Protei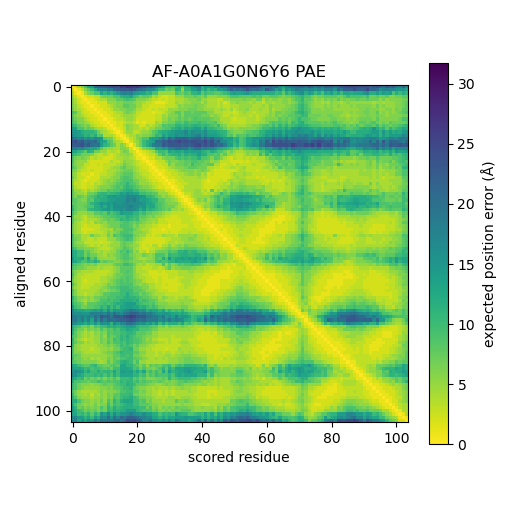n AF-A0A1G0N6Y6-F1 (afdb_monomer)

Secondary structure (DSSP, 8-state):
-PPPEEEEEEEEE--SSSS--EEEEEEEEEEESS--SSSEEEEEEEEEEEETTT--EEEEEEEEEEEE-STTSSEEEEEEEEEEEES--S-S-EEEEEEEE---

Sequence (104 aa):
MKTLFFQSSIKYEQPLKGTESELLYSAAFTYPMTQEKKGLIPMVEFNGVSSLQEGYTTLYLTPQLYVGLVKRGHIALSVGTQFSVAGEKPFNYRIVAFLLWEYG

Foldseek 3Di:
DWDKDKDKDWDWDDDPDDDDIWIKIKIKIKTFPDPDPADWTWIKMWMWIATPVVGKIWIKIWTWIKHQPDPVRQKIKIWTKIATPDIDPPDRIDIDMDIDGDPD

Mean predicted aligned error: 7.05 Å

Structure (mmCIF, N/CA/C/O backbone):
data_AF-A0A1G0N6Y6-F1
#
_entry.id   AF-A0A1G0N6Y6-F1
#
loop_
_atom_site.group_PDB
_atom_site.id
_atom_site.type_symbol
_atom_site.label_atom_id
_atom_site.label_alt_id
_atom_site.label_comp_id
_atom_site.label_asym_id
_atom_site.label_entity_id
_atom_site.label_seq_id
_atom_site.pdbx_PDB_ins_code
_atom_site.Cartn_x
_atom_site.Cartn_y
_atom_site.Cartn_z
_atom_site.occupancy
_atom_site.B_iso_or_equiv
_atom_site.auth_seq_id
_atom_site.auth_comp_id
_atom_site.auth_asym_id
_atom_site.auth_atom_id
_atom_site.pdbx_PDB_model_num
ATOM 1 N N . MET A 1 1 ? -12.953 14.387 12.616 1.00 50.47 1 MET A N 1
ATOM 2 C CA . MET A 1 1 ? -11.944 14.826 11.622 1.00 50.47 1 MET A CA 1
ATOM 3 C C . MET A 1 1 ? -11.431 13.567 10.939 1.00 50.47 1 MET A C 1
ATOM 5 O O . MET A 1 1 ? -11.081 12.642 11.659 1.00 50.47 1 MET A O 1
ATOM 9 N N . LYS A 1 2 ? -11.499 13.462 9.606 1.00 60.75 2 LYS A N 1
ATOM 10 C CA . LYS A 1 2 ? -10.999 12.276 8.889 1.00 60.75 2 LYS A CA 1
ATOM 11 C C . LYS A 1 2 ? -9.471 12.324 8.880 1.00 60.75 2 LYS A C 1
ATOM 13 O O . LYS A 1 2 ? -8.913 13.306 8.400 1.00 60.75 2 LYS A O 1
ATOM 18 N N . THR A 1 3 ? -8.819 11.317 9.448 1.00 72.38 3 THR A N 1
ATOM 19 C CA . THR A 1 3 ? -7.355 11.250 9.507 1.00 72.38 3 THR A CA 1
ATOM 20 C C . THR A 1 3 ? -6.837 10.673 8.196 1.00 72.38 3 THR A C 1
ATOM 22 O O . THR A 1 3 ? -7.189 9.553 7.838 1.00 72.38 3 THR A O 1
ATOM 25 N N . LEU A 1 4 ? -6.044 11.453 7.465 1.00 79.88 4 LEU A N 1
ATOM 26 C CA . LEU A 1 4 ? -5.264 10.967 6.331 1.00 79.88 4 LEU A CA 1
ATOM 27 C C . LEU A 1 4 ? -3.981 10.343 6.880 1.00 79.88 4 LEU A C 1
ATOM 29 O O . LEU A 1 4 ? -3.298 10.971 7.690 1.00 79.88 4 LEU A O 1
ATOM 33 N N . PHE A 1 5 ? -3.650 9.140 6.430 1.00 82.12 5 PHE A N 1
ATOM 34 C CA . PHE A 1 5 ? -2.395 8.491 6.785 1.00 82.12 5 PHE A CA 1
ATOM 35 C C . PHE A 1 5 ? -1.417 8.620 5.626 1.00 82.12 5 PHE A C 1
ATOM 37 O O . PHE A 1 5 ? -1.784 8.410 4.471 1.00 82.12 5 PHE A O 1
ATOM 44 N N . PHE A 1 6 ? -0.175 8.965 5.944 1.00 85.88 6 PHE A N 1
ATOM 45 C CA . PHE A 1 6 ? 0.926 8.970 4.995 1.00 85.88 6 PHE A CA 1
ATOM 46 C C . PHE A 1 6 ? 1.993 7.997 5.474 1.00 85.88 6 PHE A C 1
ATOM 48 O O . PHE A 1 6 ? 2.366 8.001 6.648 1.00 85.88 6 PHE A O 1
ATOM 55 N N . GLN A 1 7 ? 2.464 7.159 4.563 1.00 85.19 7 GLN A N 1
ATOM 56 C CA . GLN A 1 7 ? 3.519 6.192 4.805 1.00 85.19 7 GLN A CA 1
ATOM 57 C C . GLN A 1 7 ? 4.517 6.279 3.659 1.00 85.19 7 GLN A C 1
ATOM 59 O O . GLN A 1 7 ? 4.140 6.455 2.505 1.00 85.19 7 GLN A O 1
ATOM 64 N N . SER A 1 8 ? 5.799 6.141 3.963 1.00 85.56 8 SER A N 1
ATOM 65 C CA . SER A 1 8 ? 6.841 6.057 2.946 1.00 85.56 8 SER A CA 1
ATOM 66 C C . SER A 1 8 ? 7.869 5.025 3.359 1.00 85.56 8 SER A C 1
ATOM 68 O O . SER A 1 8 ? 8.163 4.895 4.549 1.00 85.56 8 SER A O 1
ATOM 70 N N . SER A 1 9 ? 8.447 4.323 2.395 1.00 85.81 9 SER A N 1
ATOM 71 C CA . SER A 1 9 ? 9.526 3.380 2.652 1.00 85.81 9 SER A CA 1
ATOM 72 C C . SER A 1 9 ? 10.603 3.459 1.578 1.00 85.81 9 SER A C 1
ATOM 74 O O . SER A 1 9 ? 10.356 3.860 0.443 1.00 85.81 9 SER A O 1
ATOM 76 N N . ILE A 1 10 ? 11.815 3.074 1.964 1.00 85.75 10 ILE A N 1
ATOM 77 C CA . ILE A 1 10 ? 12.925 2.817 1.053 1.00 85.75 10 ILE A CA 1
ATOM 78 C C . ILE A 1 10 ? 13.292 1.355 1.263 1.00 85.75 10 ILE A C 1
ATOM 80 O O . ILE A 1 10 ? 13.528 0.934 2.398 1.00 85.75 10 ILE A O 1
ATOM 84 N N . LYS A 1 11 ? 13.312 0.577 0.186 1.00 86.31 11 LYS A N 1
ATOM 85 C CA . LYS A 1 11 ? 13.642 -0.842 0.211 1.00 86.31 11 LYS A CA 1
ATOM 86 C C . LYS A 1 11 ? 14.785 -1.103 -0.752 1.00 86.31 11 LYS A C 1
ATOM 88 O O . LYS A 1 11 ? 14.719 -0.716 -1.909 1.00 86.31 11 LYS A O 1
ATOM 93 N N . TYR A 1 12 ? 15.816 -1.774 -0.262 1.00 85.19 12 TYR A N 1
ATOM 94 C CA . TYR A 1 12 ? 16.890 -2.296 -1.092 1.00 85.19 12 TYR A CA 1
ATOM 95 C C . TYR A 1 12 ? 16.693 -3.803 -1.247 1.00 85.19 12 TYR A C 1
ATOM 97 O O . TYR A 1 12 ? 16.611 -4.525 -0.250 1.00 85.19 12 TYR A O 1
ATOM 105 N N . GLU A 1 13 ? 16.582 -4.269 -2.483 1.00 85.19 13 GLU A N 1
ATOM 106 C CA . GLU A 1 13 ? 16.477 -5.677 -2.838 1.00 85.19 13 GLU A CA 1
ATOM 107 C C . GLU A 1 13 ? 17.776 -6.126 -3.503 1.00 85.19 13 GLU A C 1
ATOM 109 O O . GLU A 1 13 ? 18.232 -5.545 -4.485 1.00 85.19 13 GLU A O 1
ATOM 114 N N . GLN A 1 14 ? 18.391 -7.171 -2.950 1.00 84.69 14 GLN A N 1
ATOM 115 C CA . GLN A 1 14 ? 19.557 -7.810 -3.542 1.00 84.69 14 GLN A CA 1
ATOM 116 C C . GLN A 1 14 ? 19.265 -9.302 -3.706 1.00 84.69 14 GLN A C 1
ATOM 118 O O . GLN A 1 14 ? 19.116 -10.008 -2.701 1.00 84.69 14 GLN A O 1
ATOM 123 N N . PRO A 1 15 ? 19.162 -9.809 -4.943 1.00 79.44 15 PRO A N 1
ATOM 124 C CA . PRO A 1 15 ? 18.894 -11.218 -5.164 1.00 79.44 15 PRO A CA 1
ATOM 125 C C . PRO A 1 15 ? 20.098 -12.071 -4.736 1.00 79.44 15 PRO A C 1
ATOM 127 O O . PRO A 1 15 ? 21.245 -11.769 -5.057 1.00 79.44 15 PRO A O 1
ATOM 130 N N . LEU A 1 16 ? 19.836 -13.186 -4.040 1.00 77.19 16 LEU A N 1
ATOM 131 C CA . LEU A 1 16 ? 20.869 -14.174 -3.674 1.00 77.19 16 LEU A CA 1
ATOM 132 C C . LEU A 1 16 ? 21.431 -14.916 -4.904 1.00 77.19 16 LEU A C 1
ATOM 134 O O . LEU A 1 16 ? 22.521 -15.483 -4.848 1.00 77.19 16 LEU A O 1
ATOM 138 N N . LYS A 1 17 ? 20.676 -14.923 -6.010 1.00 66.75 17 LYS A N 1
ATOM 139 C CA . LYS A 1 17 ? 21.096 -15.363 -7.345 1.00 66.75 17 LYS A CA 1
ATOM 140 C C . LYS A 1 17 ? 20.570 -14.368 -8.380 1.00 66.75 17 LYS A C 1
ATOM 142 O O . LYS A 1 17 ? 19.360 -14.252 -8.536 1.00 66.75 17 LYS A O 1
ATOM 147 N N . GLY A 1 18 ? 21.478 -13.685 -9.071 1.00 67.00 18 GLY A N 1
ATOM 148 C CA . GLY A 1 18 ? 21.189 -12.608 -10.023 1.00 67.00 18 GLY A CA 1
ATOM 149 C C . GLY A 1 18 ? 22.209 -11.476 -9.880 1.00 67.00 18 GLY A C 1
ATOM 150 O O . GLY A 1 18 ? 22.983 -11.467 -8.924 1.00 67.00 18 GLY A O 1
ATOM 151 N N . THR A 1 19 ? 22.236 -10.554 -10.841 1.00 63.50 19 THR A N 1
ATOM 152 C CA . THR A 1 19 ? 23.224 -9.457 -10.897 1.00 63.50 19 THR A CA 1
ATOM 153 C C . THR A 1 19 ? 22.640 -8.088 -10.570 1.00 63.50 19 THR A C 1
ATOM 155 O O . THR A 1 19 ? 23.398 -7.167 -10.280 1.00 63.50 19 THR A O 1
ATOM 158 N N . GLU A 1 20 ? 21.319 -7.943 -10.607 1.00 74.38 20 GLU A N 1
ATOM 159 C CA . GLU A 1 20 ? 20.663 -6.642 -10.506 1.00 74.38 20 GLU A CA 1
ATOM 160 C C . GLU A 1 20 ? 20.120 -6.449 -9.094 1.00 74.38 20 GLU A C 1
ATOM 162 O O . GLU A 1 20 ? 19.237 -7.170 -8.633 1.00 74.38 20 GLU A O 1
ATOM 167 N N . SER A 1 21 ? 20.729 -5.511 -8.372 1.00 76.00 21 SER A N 1
ATOM 168 C CA . SER A 1 21 ? 20.141 -4.956 -7.161 1.00 76.00 21 SER A CA 1
ATOM 169 C C . SER A 1 21 ? 19.090 -3.923 -7.545 1.00 76.00 21 SER A C 1
ATOM 171 O O . SER A 1 21 ? 19.231 -3.260 -8.570 1.00 76.00 21 SER A O 1
ATOM 173 N N . GLU A 1 22 ? 18.070 -3.758 -6.708 1.00 82.12 22 GLU A N 1
ATOM 174 C CA . GLU A 1 22 ? 17.021 -2.762 -6.904 1.00 82.12 22 GLU A CA 1
ATOM 175 C C . GLU A 1 22 ? 16.867 -1.894 -5.651 1.00 82.12 22 GLU A C 1
ATOM 177 O O . GLU A 1 22 ? 16.819 -2.392 -4.527 1.00 82.12 22 GLU A O 1
ATOM 182 N N . LEU A 1 23 ? 16.810 -0.576 -5.825 1.00 81.25 23 LEU A N 1
ATOM 183 C CA . LEU A 1 23 ? 16.460 0.369 -4.775 1.00 81.25 23 LEU A CA 1
ATOM 184 C C . LEU A 1 23 ? 15.090 0.962 -5.097 1.00 81.25 23 LEU A C 1
ATOM 186 O O . LEU A 1 23 ? 14.928 1.745 -6.033 1.00 81.25 23 LEU A O 1
ATOM 190 N N . LEU A 1 24 ? 14.117 0.574 -4.282 1.00 84.62 24 LEU A N 1
ATOM 191 C CA . LEU A 1 24 ? 12.722 0.946 -4.399 1.00 84.62 24 LEU A CA 1
ATOM 192 C C . LEU A 1 24 ? 12.390 2.049 -3.400 1.00 84.62 24 LEU A C 1
ATOM 194 O O . LEU A 1 24 ? 12.547 1.879 -2.188 1.00 84.62 24 LEU A O 1
ATOM 198 N N . TYR A 1 25 ? 11.877 3.166 -3.899 1.00 84.31 25 TYR A N 1
ATOM 199 C CA . TYR A 1 25 ? 11.201 4.161 -3.071 1.00 84.31 25 TYR A CA 1
ATOM 200 C C . TYR A 1 25 ? 9.699 3.940 -3.160 1.00 84.31 25 TYR A C 1
ATOM 202 O O . TYR A 1 25 ? 9.179 3.784 -4.263 1.00 84.31 25 TYR A O 1
ATOM 210 N N . SER A 1 26 ? 9.001 3.942 -2.024 1.00 86.38 26 SER A N 1
ATOM 211 C CA . SER A 1 26 ? 7.544 3.915 -2.004 1.00 86.38 26 SER A CA 1
ATOM 212 C C . SER A 1 26 ? 6.949 5.021 -1.145 1.00 86.38 26 SER A C 1
ATOM 214 O O . SER A 1 26 ? 7.472 5.350 -0.078 1.00 86.38 26 SER A O 1
ATOM 216 N N . ALA A 1 27 ? 5.842 5.590 -1.607 1.00 86.94 27 ALA A N 1
ATOM 217 C CA . ALA A 1 27 ? 5.059 6.573 -0.872 1.00 86.94 27 ALA A CA 1
ATOM 218 C C . ALA A 1 27 ? 3.577 6.245 -1.028 1.00 86.94 27 ALA A C 1
ATOM 220 O O . ALA A 1 27 ? 3.110 6.055 -2.148 1.00 86.94 27 ALA A O 1
ATOM 221 N N . ALA A 1 28 ? 2.854 6.188 0.086 1.00 86.81 28 ALA A N 1
ATOM 222 C CA . ALA A 1 28 ? 1.465 5.783 0.159 1.00 86.81 28 ALA A CA 1
ATOM 223 C C . ALA A 1 28 ? 0.630 6.790 0.958 1.00 86.81 28 ALA A C 1
ATOM 225 O O . ALA A 1 28 ? 0.988 7.183 2.071 1.00 86.81 28 ALA A O 1
ATOM 226 N N . PHE A 1 29 ? -0.511 7.178 0.395 1.00 88.06 29 PHE A N 1
ATOM 227 C CA . PHE A 1 29 ? -1.551 7.932 1.086 1.00 88.06 29 PHE A CA 1
ATOM 228 C C . PHE A 1 29 ? -2.766 7.047 1.278 1.00 88.06 29 PHE A C 1
ATOM 230 O O . PHE A 1 29 ? -3.333 6.571 0.298 1.00 88.06 29 PHE A O 1
ATOM 237 N N . THR A 1 30 ? -3.199 6.893 2.523 1.00 84.94 30 THR A N 1
ATOM 238 C CA . THR A 1 30 ? -4.334 6.049 2.878 1.00 84.94 30 THR A CA 1
ATOM 239 C C . THR A 1 30 ? -5.441 6.883 3.492 1.00 84.94 30 THR A C 1
ATOM 241 O O . THR A 1 30 ? -5.244 7.603 4.474 1.00 84.94 30 THR A O 1
ATOM 244 N N . TYR A 1 31 ? -6.627 6.772 2.902 1.00 86.31 31 TYR A N 1
ATOM 245 C CA . TYR A 1 31 ? -7.805 7.521 3.305 1.00 86.31 31 TYR A CA 1
ATOM 246 C C . TYR A 1 31 ? -8.921 6.587 3.790 1.00 86.31 31 TYR A C 1
ATOM 248 O O . TYR A 1 31 ? -9.448 5.813 2.984 1.00 86.31 31 TYR A O 1
ATOM 256 N N . PRO A 1 32 ? -9.333 6.668 5.069 1.00 85.31 32 PRO A N 1
ATOM 257 C CA . PRO A 1 32 ? -10.507 5.964 5.559 1.00 85.31 32 PRO A CA 1
ATOM 258 C C . PRO A 1 32 ? -11.783 6.652 5.060 1.00 85.31 32 PRO A C 1
ATOM 260 O O . PRO A 1 32 ? -11.980 7.863 5.208 1.00 85.31 32 PRO A O 1
ATOM 263 N N . MET A 1 33 ? -12.693 5.873 4.479 1.00 85.12 33 MET A N 1
ATOM 264 C CA . MET A 1 33 ? -13.959 6.398 3.964 1.00 85.12 33 MET A CA 1
ATOM 265 C C . MET A 1 33 ? -14.978 6.653 5.090 1.00 85.12 33 MET A C 1
ATOM 267 O O . MET A 1 33 ? -15.915 7.432 4.898 1.00 85.12 33 MET A O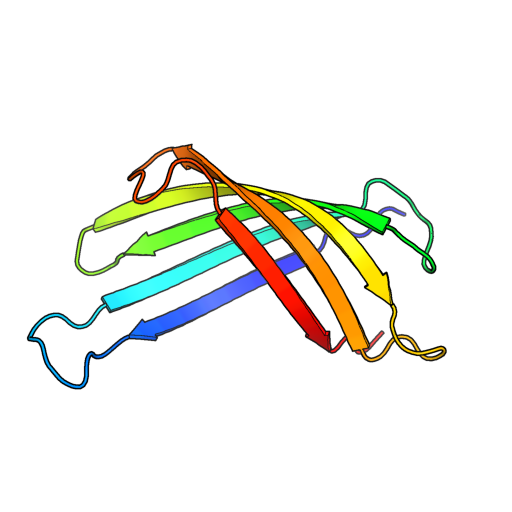 1
ATOM 271 N N . THR A 1 34 ? -14.761 6.076 6.278 1.00 82.12 34 THR A N 1
ATOM 272 C CA . THR A 1 34 ? -15.594 6.237 7.482 1.00 82.12 34 THR A CA 1
ATOM 273 C C . THR A 1 34 ? -14.832 6.920 8.622 1.00 82.12 34 THR A C 1
ATOM 275 O O . THR A 1 34 ? -13.607 6.968 8.624 1.00 82.12 34 THR A O 1
ATOM 278 N N . GLN A 1 35 ? -15.558 7.447 9.615 1.00 77.38 35 GLN A N 1
ATOM 279 C CA . GLN A 1 35 ? -14.967 7.982 10.858 1.00 77.38 35 GLN A CA 1
ATOM 280 C C . GLN A 1 35 ? -14.931 6.952 11.996 1.00 77.38 35 GLN A C 1
ATOM 282 O O . GLN A 1 35 ? -14.422 7.245 13.079 1.00 77.38 35 GLN A O 1
ATOM 287 N N . GLU A 1 36 ? -15.487 5.764 11.756 1.00 72.69 36 GLU A N 1
ATOM 288 C CA . GLU A 1 36 ? -15.473 4.670 12.715 1.00 72.69 36 GLU A CA 1
ATOM 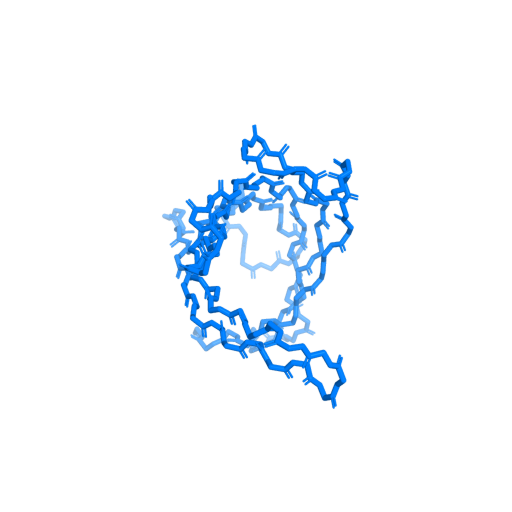289 C C . GLU A 1 36 ? -14.039 4.282 13.067 1.00 72.69 36 GLU A C 1
ATOM 291 O O . GLU A 1 36 ? -13.181 4.170 12.197 1.00 72.69 36 GLU A O 1
ATOM 296 N N . LYS A 1 37 ? -13.791 4.072 14.361 1.00 69.19 37 LYS A N 1
ATOM 297 C CA . LYS A 1 37 ? -12.494 3.607 14.882 1.00 69.19 37 LYS A CA 1
ATOM 298 C C . LYS A 1 37 ? -12.452 2.091 15.086 1.00 69.19 37 LYS A C 1
ATOM 300 O O . LYS A 1 37 ? -11.449 1.556 15.545 1.00 69.19 37 LYS A O 1
ATOM 305 N N . LYS A 1 38 ? -13.575 1.408 14.855 1.00 72.12 38 LYS A N 1
ATOM 306 C CA . LYS A 1 38 ? -13.757 -0.027 15.091 1.00 72.12 38 LYS A CA 1
ATOM 307 C C . LYS A 1 38 ? -14.609 -0.627 13.982 1.00 72.12 38 LYS A C 1
ATOM 309 O O . LYS A 1 38 ? -15.470 0.046 13.429 1.00 72.12 38 LYS A O 1
ATOM 314 N N . GLY A 1 39 ? -14.404 -1.915 13.728 1.00 77.44 39 GLY A N 1
ATOM 315 C CA . GLY A 1 39 ? -15.115 -2.655 12.687 1.00 77.44 39 GLY A CA 1
ATOM 316 C C . GLY A 1 39 ? -14.339 -2.711 11.374 1.00 77.44 39 GLY A C 1
ATOM 317 O O . GLY A 1 39 ? -13.126 -2.511 11.359 1.00 77.44 39 GLY A O 1
ATOM 318 N N . LEU A 1 40 ? -15.055 -3.033 10.296 1.00 85.44 40 LEU A N 1
ATOM 319 C CA . LEU A 1 40 ? -14.523 -3.061 8.936 1.00 85.44 40 LEU A CA 1
ATOM 320 C C . LEU A 1 40 ? -14.550 -1.647 8.358 1.00 85.44 40 LEU A C 1
ATOM 322 O O . LEU A 1 40 ? -15.618 -1.102 8.084 1.00 85.44 40 LEU A O 1
ATOM 326 N N . ILE A 1 41 ? -13.372 -1.060 8.191 1.00 87.88 41 ILE A N 1
ATOM 327 C CA . ILE A 1 41 ? -13.192 0.309 7.721 1.00 87.88 41 ILE A CA 1
ATOM 328 C C . ILE A 1 41 ? -12.773 0.254 6.249 1.00 87.88 41 ILE A C 1
ATOM 330 O O . ILE A 1 41 ? -11.665 -0.195 5.951 1.00 87.88 41 ILE A O 1
ATOM 334 N N . PRO A 1 42 ? -13.624 0.693 5.308 1.00 89.44 42 PRO A N 1
ATOM 335 C CA . PRO A 1 42 ? -13.214 0.842 3.922 1.00 89.44 42 PRO A CA 1
ATOM 336 C C . PRO A 1 42 ? -12.198 1.972 3.791 1.00 89.44 42 PRO A C 1
ATOM 338 O O . PRO A 1 42 ? -12.395 3.071 4.317 1.00 89.44 42 PRO A O 1
ATOM 341 N N . MET A 1 43 ? -11.117 1.700 3.070 1.00 89.56 43 MET A N 1
ATOM 342 C CA . MET A 1 43 ? -10.057 2.655 2.790 1.00 89.56 43 MET A CA 1
ATOM 343 C C . MET A 1 43 ? -9.639 2.591 1.325 1.00 89.56 43 MET A C 1
ATOM 345 O O . MET A 1 43 ? -9.830 1.590 0.636 1.00 89.56 43 MET A O 1
ATOM 349 N N . VAL A 1 44 ? -9.015 3.667 0.867 1.00 91.38 44 VAL A N 1
ATOM 350 C CA . VAL A 1 44 ? -8.333 3.713 -0.424 1.00 91.38 44 VAL A CA 1
ATOM 351 C C . VAL A 1 44 ? -6.900 4.142 -0.179 1.00 91.38 44 VAL A C 1
ATOM 353 O O . VAL A 1 44 ? -6.668 5.128 0.520 1.00 91.38 44 VAL A O 1
ATOM 356 N N . GLU A 1 45 ? -5.956 3.397 -0.742 1.00 92.00 45 GLU A N 1
ATOM 357 C CA . GLU A 1 45 ? -4.541 3.751 -0.754 1.00 92.00 45 GLU A CA 1
ATOM 358 C C . GLU A 1 45 ? -4.096 4.134 -2.165 1.00 92.00 45 GLU A C 1
ATOM 360 O O . GLU A 1 45 ? -4.407 3.443 -3.136 1.00 92.00 45 GLU A O 1
ATOM 365 N N . PHE A 1 46 ? -3.352 5.229 -2.268 1.00 92.38 46 PHE A N 1
ATOM 366 C CA . PHE A 1 46 ? -2.625 5.614 -3.470 1.00 92.38 46 PHE A CA 1
ATOM 367 C C . PHE A 1 46 ? -1.132 5.472 -3.207 1.00 92.38 46 PHE A C 1
ATOM 369 O O . PHE A 1 46 ? -0.635 6.094 -2.272 1.00 92.38 46 PHE A O 1
ATOM 376 N N . ASN A 1 47 ? -0.440 4.667 -4.010 1.00 91.31 47 ASN A N 1
ATOM 377 C CA . ASN A 1 47 ? 0.955 4.296 -3.791 1.00 91.31 47 ASN A CA 1
ATOM 378 C C . ASN A 1 47 ? 1.785 4.549 -5.055 1.00 91.31 47 ASN A C 1
ATOM 380 O O . ASN A 1 47 ? 1.361 4.175 -6.142 1.00 91.31 47 ASN A O 1
ATOM 384 N N . GLY A 1 48 ? 2.955 5.169 -4.930 1.00 90.31 48 GLY A N 1
ATOM 385 C CA . GLY A 1 48 ? 3.956 5.210 -5.995 1.00 90.31 48 GLY A CA 1
ATOM 386 C C . GLY A 1 48 ? 5.180 4.393 -5.617 1.00 90.31 48 GLY A C 1
ATOM 387 O O . GLY A 1 48 ? 5.700 4.594 -4.525 1.00 90.31 48 GLY A O 1
ATOM 388 N N . VAL A 1 49 ? 5.643 3.521 -6.516 1.00 88.75 49 VAL A N 1
ATOM 389 C CA . VAL A 1 49 ? 6.884 2.749 -6.375 1.00 88.75 49 VAL A CA 1
ATOM 390 C C . VAL A 1 49 ? 7.844 3.132 -7.495 1.00 88.75 49 VAL A C 1
ATOM 392 O O . VAL A 1 49 ? 7.511 2.970 -8.669 1.00 88.75 49 VAL A O 1
ATOM 395 N N . SER A 1 50 ? 9.025 3.627 -7.138 1.00 88.56 50 SER A N 1
ATOM 396 C CA . SER A 1 50 ? 10.062 4.043 -8.087 1.00 88.56 50 SER A CA 1
ATOM 397 C C . SER A 1 50 ? 11.259 3.106 -8.021 1.00 88.56 50 SER A C 1
ATOM 399 O O . SER A 1 50 ? 11.813 2.921 -6.938 1.00 88.56 50 SER A O 1
ATOM 401 N N . SER A 1 51 ? 11.671 2.574 -9.173 1.00 85.94 51 SER A N 1
ATOM 402 C CA . SER A 1 51 ? 12.937 1.856 -9.325 1.00 85.94 51 SER A CA 1
ATOM 403 C C . SER A 1 51 ? 14.037 2.856 -9.651 1.00 85.94 51 SER A C 1
ATOM 405 O O . SER A 1 51 ? 13.974 3.548 -10.669 1.00 85.94 51 SER A O 1
ATOM 407 N N . LEU A 1 52 ? 15.036 2.982 -8.776 1.00 80.06 52 LEU A N 1
ATOM 408 C CA . LEU A 1 52 ? 16.137 3.922 -9.002 1.00 80.06 52 LEU A CA 1
ATOM 409 C C . LEU A 1 52 ? 17.159 3.405 -10.019 1.00 80.06 52 LEU A C 1
ATOM 411 O O . LEU A 1 52 ? 17.803 4.225 -10.669 1.00 80.06 52 LEU A O 1
ATOM 415 N N . GLN A 1 53 ? 17.297 2.085 -10.188 1.00 82.50 53 GLN A N 1
ATOM 416 C CA . GLN A 1 53 ? 18.120 1.516 -11.259 1.00 82.50 53 GLN A CA 1
ATOM 417 C C . GLN A 1 53 ? 17.446 1.660 -12.627 1.00 82.50 53 GLN A C 1
ATOM 419 O O . GLN A 1 53 ? 18.096 2.101 -13.571 1.00 82.50 53 GLN A O 1
ATOM 424 N N . GLU A 1 54 ? 16.161 1.311 -12.742 1.00 81.00 54 GLU A N 1
ATOM 425 C CA . GLU A 1 54 ? 15.469 1.292 -14.041 1.00 81.00 54 GLU A CA 1
ATOM 426 C C . GLU A 1 54 ? 14.859 2.648 -14.431 1.00 81.00 54 GLU A C 1
ATOM 428 O O . GLU A 1 54 ? 14.490 2.875 -15.582 1.00 81.00 54 GLU A O 1
ATOM 433 N N . GLY A 1 55 ? 14.773 3.589 -13.487 1.00 82.25 55 GLY A N 1
ATOM 434 C CA . GLY A 1 55 ? 14.345 4.964 -13.741 1.00 82.25 55 GLY A CA 1
ATOM 435 C C . GLY A 1 55 ? 12.845 5.132 -13.998 1.00 82.25 55 GLY A C 1
ATOM 436 O O . GLY A 1 55 ? 12.412 6.228 -14.359 1.00 82.25 55 GLY A O 1
ATOM 437 N N . TYR A 1 56 ? 12.033 4.090 -13.803 1.00 85.19 56 TYR A N 1
ATOM 438 C CA . TYR A 1 56 ? 10.579 4.185 -13.901 1.00 85.19 56 TYR A CA 1
ATOM 439 C C . TYR A 1 56 ? 9.913 4.373 -12.537 1.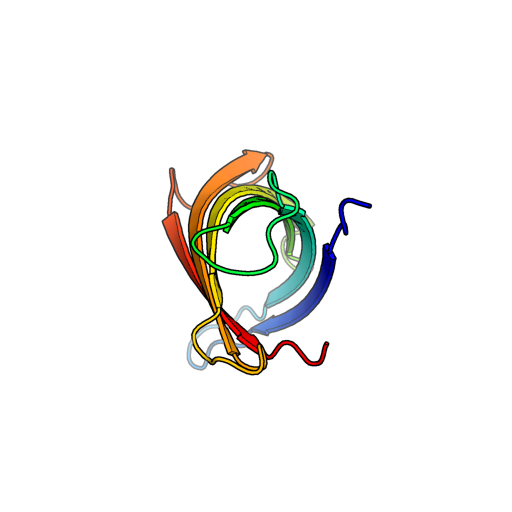00 85.19 56 TYR A C 1
ATOM 441 O O . TYR A 1 56 ? 10.445 4.045 -11.475 1.00 85.19 56 TYR A O 1
ATOM 449 N N . THR A 1 57 ? 8.688 4.895 -12.573 1.00 89.00 57 THR A N 1
ATOM 450 C CA . THR A 1 57 ? 7.786 4.948 -11.421 1.00 89.00 57 THR A CA 1
ATOM 451 C C . THR A 1 57 ? 6.443 4.366 -11.810 1.00 89.00 57 THR A C 1
ATOM 453 O O . THR A 1 57 ? 5.836 4.796 -12.791 1.00 89.00 57 THR A O 1
ATOM 456 N N . THR A 1 58 ? 5.966 3.423 -11.008 1.00 91.75 58 THR A N 1
ATOM 457 C CA . THR A 1 58 ? 4.643 2.830 -11.156 1.00 91.75 58 THR A CA 1
ATOM 458 C C . THR A 1 58 ? 3.729 3.344 -10.061 1.00 91.75 58 THR A C 1
ATOM 460 O O . THR A 1 58 ? 4.075 3.332 -8.881 1.00 91.75 58 THR A O 1
ATOM 463 N N . LEU A 1 59 ? 2.547 3.799 -10.462 1.00 92.06 59 LEU A N 1
ATOM 464 C CA . LEU A 1 59 ? 1.515 4.295 -9.566 1.00 92.06 59 LEU A CA 1
ATOM 465 C C . LEU A 1 59 ? 0.424 3.242 -9.414 1.00 92.06 59 LEU A C 1
ATOM 467 O O . LEU A 1 59 ? -0.022 2.636 -10.391 1.00 92.06 59 LEU A O 1
ATOM 471 N N . TYR A 1 60 ? -0.047 3.076 -8.189 1.00 93.12 60 TYR A N 1
ATOM 472 C CA . TYR A 1 60 ? -1.018 2.080 -7.791 1.00 93.12 60 TYR A CA 1
ATOM 473 C C . TYR A 1 60 ? -2.183 2.704 -7.029 1.00 93.12 60 TYR A C 1
ATOM 475 O O . TYR A 1 60 ? -2.014 3.633 -6.239 1.00 93.12 60 TYR A O 1
ATOM 483 N N . LEU A 1 61 ? -3.366 2.128 -7.229 1.00 93.44 61 LEU A N 1
ATOM 484 C CA . LEU A 1 61 ? -4.563 2.403 -6.446 1.00 93.44 61 LEU A CA 1
ATOM 485 C C . LEU A 1 61 ? -5.032 1.108 -5.78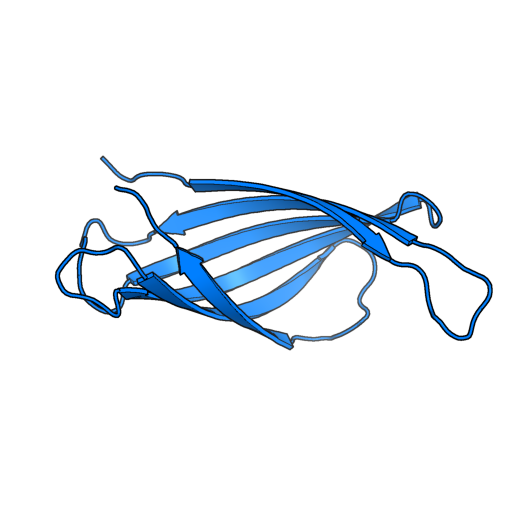1 1.00 93.44 61 LEU A C 1
ATOM 487 O O . LEU A 1 61 ? -5.175 0.084 -6.452 1.00 93.44 61 LEU A O 1
ATOM 491 N N . THR A 1 62 ? -5.297 1.161 -4.479 1.00 94.50 62 THR A N 1
ATOM 492 C CA . THR A 1 62 ? -5.679 -0.004 -3.678 1.00 94.50 62 THR A CA 1
ATOM 493 C C . THR A 1 62 ? -6.943 0.292 -2.866 1.00 94.50 62 THR A C 1
ATOM 495 O O . THR A 1 62 ? -6.850 0.816 -1.752 1.00 94.50 62 THR A O 1
ATOM 498 N N . PRO A 1 63 ? -8.149 -0.024 -3.370 1.00 93.44 63 PRO A N 1
ATOM 499 C CA . PRO A 1 63 ? -9.310 -0.201 -2.502 1.00 93.44 63 PRO A CA 1
ATOM 500 C C . PRO A 1 63 ? -9.059 -1.351 -1.516 1.00 93.44 63 PRO A C 1
ATOM 502 O O . PRO A 1 63 ? -8.684 -2.459 -1.915 1.00 93.44 63 PRO A O 1
ATOM 505 N N . GLN A 1 64 ? -9.265 -1.089 -0.226 1.00 93.81 64 GLN A N 1
ATOM 506 C CA . GLN A 1 64 ? -8.975 -2.040 0.843 1.00 93.81 64 GLN A CA 1
ATOM 507 C C . GLN A 1 64 ? -9.953 -1.950 2.016 1.00 93.81 64 GLN A C 1
ATOM 509 O O . GLN A 1 64 ? -10.631 -0.943 2.220 1.00 93.81 64 GLN A O 1
ATOM 514 N N . LEU A 1 65 ? -10.024 -3.029 2.789 1.00 91.38 65 LEU A N 1
ATOM 515 C CA . LEU A 1 65 ? -10.743 -3.107 4.052 1.00 91.38 65 LEU A CA 1
ATOM 516 C C . LEU A 1 65 ? -9.739 -3.262 5.186 1.00 91.38 65 LEU A C 1
ATOM 518 O O . LEU A 1 65 ? -8.891 -4.152 5.161 1.00 91.38 65 LEU A O 1
ATOM 522 N N . TYR A 1 66 ? -9.887 -2.416 6.192 1.00 87.88 66 TYR A N 1
ATOM 523 C CA . TYR A 1 66 ? -9.120 -2.442 7.424 1.00 87.88 66 TYR A CA 1
ATOM 524 C C . TYR A 1 66 ? -9.968 -3.026 8.556 1.00 87.88 66 TYR A C 1
ATOM 526 O O . TYR A 1 66 ? -11.152 -2.709 8.680 1.00 87.88 66 TYR A O 1
ATOM 534 N N . VAL A 1 67 ? -9.362 -3.840 9.419 1.00 87.00 67 VAL A N 1
ATOM 535 C CA . VAL A 1 67 ? -9.979 -4.333 10.653 1.00 87.00 67 VAL A CA 1
ATOM 536 C C . VAL A 1 67 ? -8.979 -4.314 11.806 1.00 87.00 67 VAL A C 1
ATOM 538 O O . VAL A 1 67 ? -7.898 -4.899 11.733 1.00 87.00 67 VAL A O 1
ATOM 541 N N . GLY A 1 68 ? -9.357 -3.668 12.909 1.00 82.12 68 GLY A N 1
ATOM 542 C CA . GLY A 1 68 ? -8.606 -3.751 14.161 1.00 82.12 68 GLY A CA 1
ATOM 543 C C . GLY A 1 68 ? -8.777 -5.134 14.796 1.00 82.12 68 GLY A C 1
ATOM 544 O O . GLY A 1 68 ? -9.901 -5.542 15.088 1.00 82.12 68 GLY A O 1
ATOM 545 N N . LEU A 1 69 ? -7.677 -5.855 15.029 1.00 78.69 69 LEU A N 1
ATOM 546 C CA . LEU A 1 69 ? -7.707 -7.235 15.538 1.00 78.69 69 LEU A CA 1
ATOM 547 C C . LEU A 1 69 ? -7.771 -7.317 17.071 1.00 78.69 69 LEU A C 1
ATOM 549 O O . LEU A 1 69 ? -8.206 -8.323 17.627 1.00 78.69 69 LEU A O 1
ATOM 553 N N . VAL A 1 70 ? -7.356 -6.262 17.775 1.00 75.06 70 VAL A N 1
ATOM 554 C CA . VAL A 1 70 ? -7.286 -6.225 19.245 1.00 75.06 70 VAL A CA 1
ATOM 555 C C . VAL A 1 70 ? -8.099 -5.073 19.828 1.00 75.06 70 VAL A C 1
ATOM 557 O O . VAL A 1 70 ? -8.096 -3.961 19.307 1.00 75.06 70 VAL A O 1
ATOM 560 N N . LYS A 1 71 ? -8.747 -5.306 20.983 1.00 63.91 71 LYS A N 1
ATOM 561 C CA . LYS A 1 71 ? -9.576 -4.304 21.692 1.00 63.91 71 LYS A CA 1
ATOM 562 C C . LYS A 1 71 ? -8.842 -2.994 22.021 1.00 63.91 71 LYS A C 1
ATOM 564 O O . LYS A 1 71 ? -9.509 -1.974 22.172 1.00 63.91 71 LYS A O 1
ATOM 569 N N . ARG A 1 72 ? -7.508 -3.030 22.151 1.00 61.00 72 ARG A N 1
ATOM 570 C CA . ARG A 1 72 ? -6.641 -1.861 22.402 1.00 61.00 72 ARG A CA 1
ATOM 571 C C . ARG A 1 72 ? -6.012 -1.253 21.136 1.00 61.00 72 ARG A C 1
ATOM 573 O O . ARG A 1 72 ? -5.217 -0.339 21.261 1.00 61.00 72 ARG A O 1
ATOM 580 N N . GLY A 1 73 ? -6.366 -1.728 19.940 1.00 57.00 73 GLY A N 1
ATOM 581 C CA . GLY A 1 73 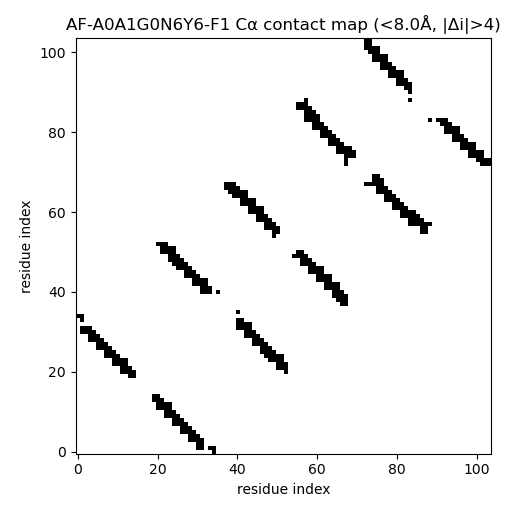? -5.996 -1.075 18.677 1.00 57.00 73 GLY A CA 1
ATOM 582 C C . GLY A 1 73 ? -4.545 -1.246 18.221 1.00 57.00 73 GLY A C 1
ATOM 583 O O . GLY A 1 73 ? -4.195 -0.715 17.185 1.00 57.00 73 GLY A O 1
ATOM 584 N N . HIS A 1 74 ? -3.709 -2.008 18.934 1.00 73.19 74 HIS A N 1
ATOM 585 C CA . HIS A 1 74 ? -2.280 -2.100 18.602 1.00 73.19 74 HIS A CA 1
ATOM 586 C C . HIS A 1 74 ? -1.949 -2.878 17.330 1.00 73.19 74 HIS A C 1
ATOM 588 O O . HIS A 1 74 ? -0.863 -2.713 16.790 1.00 73.19 74 HIS A O 1
ATOM 594 N N . ILE A 1 75 ? -2.851 -3.747 16.875 1.00 81.75 75 ILE A N 1
ATOM 595 C CA . ILE A 1 75 ? -2.643 -4.580 15.693 1.00 81.75 75 ILE A CA 1
ATOM 596 C C . ILE A 1 75 ? -3.889 -4.500 14.826 1.00 81.75 75 ILE A C 1
ATOM 598 O O . ILE A 1 75 ? -5.006 -4.738 15.303 1.00 81.75 75 ILE A O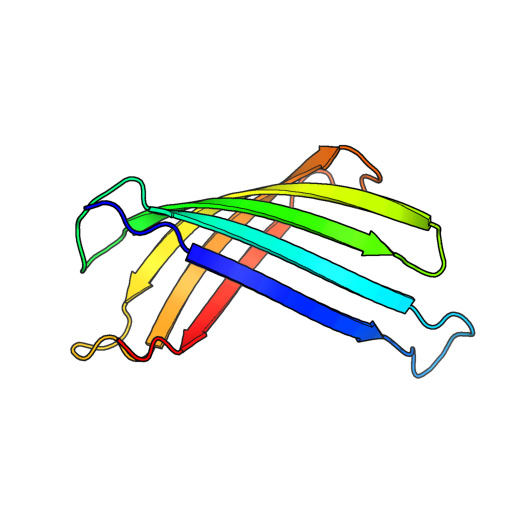 1
ATOM 602 N N . ALA A 1 76 ? -3.679 -4.225 13.549 1.00 82.44 76 ALA A N 1
ATOM 603 C CA . ALA A 1 76 ? -4.718 -4.216 12.544 1.00 82.44 76 ALA A CA 1
ATOM 604 C C . ALA A 1 76 ? -4.301 -4.991 11.302 1.00 82.44 76 ALA A C 1
ATOM 606 O O . ALA A 1 76 ? -3.117 -5.131 11.002 1.00 82.44 76 ALA A O 1
ATOM 607 N N . LEU A 1 77 ? -5.294 -5.499 10.584 1.00 88.19 77 LEU A N 1
ATOM 608 C CA . LEU A 1 77 ? -5.120 -6.146 9.296 1.00 88.19 77 LEU A CA 1
ATOM 609 C C . LEU A 1 77 ? -5.791 -5.286 8.231 1.00 88.19 77 LEU A C 1
ATOM 611 O O . LEU A 1 77 ? -6.960 -4.931 8.372 1.00 88.19 77 LEU A O 1
ATOM 615 N N . SER A 1 78 ? -5.065 -4.996 7.159 1.00 88.88 78 SER A N 1
ATOM 616 C CA . SER A 1 78 ? -5.623 -4.429 5.935 1.00 88.88 78 SER A CA 1
ATOM 617 C C . SER A 1 78 ? -5.552 -5.463 4.823 1.00 88.88 78 SER A C 1
ATOM 619 O O . SER A 1 78 ? -4.518 -6.110 4.671 1.00 88.88 78 SER A O 1
ATOM 621 N N . VAL A 1 79 ? -6.626 -5.621 4.052 1.00 93.88 79 VAL A N 1
ATOM 622 C CA . VAL A 1 79 ? -6.666 -6.478 2.858 1.00 93.88 79 VAL A CA 1
ATOM 623 C C . VAL A 1 79 ? -7.282 -5.694 1.710 1.00 93.88 79 VAL A C 1
ATOM 625 O O . VAL A 1 79 ? -8.370 -5.135 1.849 1.00 93.88 79 VAL A O 1
ATOM 628 N N . GLY A 1 80 ? -6.606 -5.661 0.565 1.00 93.56 80 GLY A N 1
ATOM 629 C CA . GLY A 1 80 ? -7.016 -4.865 -0.584 1.00 93.56 80 GLY A CA 1
ATOM 630 C C . GLY A 1 80 ? -6.667 -5.488 -1.921 1.00 93.56 80 GLY A C 1
ATOM 631 O O . GLY A 1 80 ? -5.848 -6.400 -2.018 1.00 93.56 80 GLY A O 1
ATOM 632 N N . THR A 1 81 ? -7.299 -4.968 -2.969 1.00 95.38 81 THR A N 1
ATOM 633 C CA . THR A 1 81 ? -6.930 -5.283 -4.354 1.00 95.38 81 THR A CA 1
ATOM 634 C C . THR A 1 81 ? -6.199 -4.087 -4.928 1.00 95.38 81 THR A C 1
ATOM 636 O O . THR A 1 81 ? -6.738 -2.988 -4.926 1.00 95.38 81 THR A O 1
ATOM 639 N N . GLN A 1 82 ? -4.977 -4.292 -5.401 1.00 94.19 82 GLN A N 1
ATOM 640 C CA . GLN A 1 82 ? -4.137 -3.247 -5.959 1.00 94.19 82 GLN A CA 1
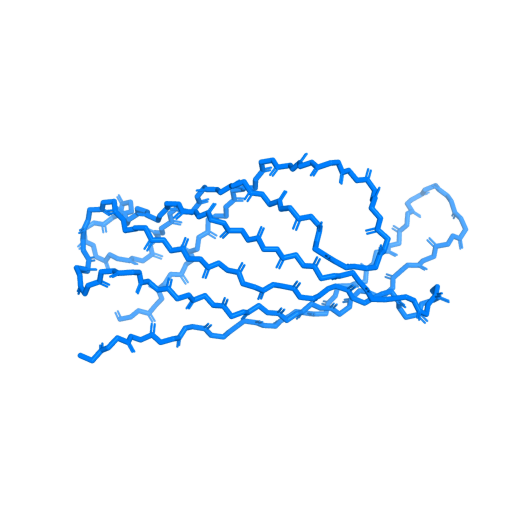ATOM 641 C C . GLN A 1 82 ? -4.141 -3.299 -7.486 1.00 94.19 82 GLN A C 1
ATOM 643 O O . GLN A 1 82 ? -3.956 -4.363 -8.081 1.00 94.19 82 GLN A O 1
ATOM 648 N N . PHE A 1 83 ? -4.281 -2.128 -8.100 1.00 93.25 83 PHE A N 1
ATOM 649 C CA . PHE A 1 83 ? -4.300 -1.923 -9.545 1.00 93.25 83 PHE A CA 1
ATOM 650 C C . PHE A 1 83 ? -3.184 -0.961 -9.949 1.00 93.25 83 PHE A C 1
ATOM 652 O O . PHE A 1 83 ? -3.016 0.069 -9.298 1.00 93.25 83 PHE A O 1
ATOM 659 N N . SER A 1 84 ? -2.444 -1.266 -11.020 1.00 92.12 84 SER A N 1
ATOM 660 C CA . SER A 1 84 ? -1.511 -0.303 -11.624 1.00 92.12 84 SER A CA 1
ATOM 661 C C . SER A 1 84 ? -2.295 0.706 -12.464 1.00 92.12 84 SER A C 1
ATOM 663 O O . SER A 1 84 ? -3.006 0.332 -13.403 1.00 92.12 84 SER A O 1
ATOM 665 N N . VAL A 1 85 ? -2.186 1.985 -12.109 1.00 91.88 85 VAL A N 1
ATOM 666 C CA . VAL A 1 85 ? -2.888 3.086 -12.785 1.00 91.88 85 VAL A CA 1
ATOM 667 C C . VAL A 1 85 ? -1.994 3.829 -13.776 1.00 91.88 85 VAL A C 1
ATOM 669 O O . VAL A 1 85 ? -2.505 4.368 -14.753 1.00 91.88 85 VAL A O 1
ATOM 672 N N . ALA A 1 86 ? -0.673 3.818 -13.575 1.00 90.56 86 ALA A N 1
ATOM 673 C CA . ALA A 1 86 ? 0.308 4.403 -14.489 1.00 90.56 86 ALA A CA 1
ATOM 674 C C . ALA A 1 86 ? 1.695 3.769 -14.294 1.00 90.56 86 ALA A C 1
ATOM 676 O O . ALA A 1 86 ? 1.979 3.247 -13.219 1.00 90.56 86 ALA A O 1
ATOM 677 N N . GLY A 1 87 ? 2.561 3.875 -15.305 1.00 87.19 87 GLY A N 1
ATOM 678 C CA . GLY A 1 87 ? 3.899 3.275 -15.303 1.00 87.19 87 GLY A CA 1
ATOM 679 C C . GLY A 1 87 ? 3.893 1.833 -15.803 1.00 87.19 87 GLY A C 1
ATOM 680 O O . GLY A 1 87 ? 3.022 1.444 -16.589 1.00 87.19 87 GLY A O 1
ATOM 681 N N . GLU A 1 88 ? 4.868 1.044 -15.356 1.00 83.62 88 GLU A N 1
ATOM 682 C CA . GLU A 1 88 ? 4.945 -0.366 -15.726 1.00 83.62 88 GLU A CA 1
ATOM 683 C C . GLU A 1 88 ? 3.790 -1.173 -15.124 1.00 83.62 88 GLU A C 1
ATOM 685 O O . GLU A 1 88 ? 3.321 -0.930 -14.009 1.00 83.62 88 GLU A O 1
ATOM 690 N N . LYS A 1 89 ? 3.310 -2.166 -15.875 1.00 80.25 89 LYS A N 1
ATOM 691 C CA . LYS A 1 89 ? 2.212 -3.046 -15.459 1.00 80.25 89 LYS A CA 1
ATOM 692 C C . LYS A 1 89 ? 2.713 -4.480 -15.324 1.00 8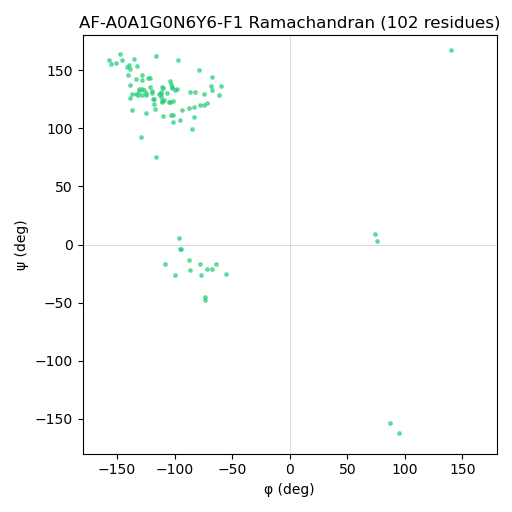0.25 89 LYS A C 1
ATOM 694 O O . LYS A 1 89 ? 2.384 -5.311 -16.167 1.00 80.25 89 LYS A O 1
ATOM 699 N N . PRO A 1 90 ? 3.462 -4.799 -14.254 1.00 77.19 90 PRO A N 1
ATOM 700 C CA . PRO A 1 90 ? 3.912 -6.170 -14.021 1.00 77.19 90 PRO A CA 1
ATOM 701 C C . PRO A 1 90 ? 2.740 -7.136 -13.764 1.00 77.19 90 PRO A C 1
ATOM 703 O O . PRO A 1 90 ? 2.896 -8.349 -13.864 1.00 77.19 90 PRO A O 1
ATOM 706 N N . PHE A 1 91 ? 1.551 -6.616 -13.437 1.00 84.38 91 PHE A N 1
ATOM 707 C CA . PHE A 1 91 ? 0.322 -7.380 -13.228 1.00 84.38 91 PHE A CA 1
ATOM 708 C C . PHE A 1 91 ? -0.922 -6.542 -13.571 1.00 84.38 91 PHE A C 1
ATOM 710 O O . PHE A 1 91 ? -0.902 -5.314 -13.483 1.00 84.38 91 PHE A O 1
ATOM 717 N N . ASN A 1 92 ? -2.035 -7.211 -13.900 1.00 84.88 92 ASN A N 1
ATOM 718 C CA . ASN A 1 92 ? -3.336 -6.554 -14.108 1.00 84.88 92 ASN A CA 1
ATOM 719 C C . ASN A 1 92 ? -3.966 -6.101 -12.779 1.00 84.88 92 ASN A C 1
ATOM 721 O O . ASN A 1 92 ? -4.462 -4.983 -12.664 1.00 84.88 92 ASN A O 1
ATOM 725 N N . TYR A 1 93 ? -3.936 -6.978 -11.775 1.00 90.31 93 TYR A N 1
ATOM 726 C CA . TYR A 1 93 ? -4.317 -6.704 -10.391 1.00 90.31 93 TYR A CA 1
ATOM 727 C C . TYR A 1 93 ? -3.599 -7.692 -9.463 1.00 90.31 93 TYR A C 1
ATOM 729 O O . TYR A 1 93 ? -3.232 -8.788 -9.890 1.00 90.31 93 TYR A O 1
ATOM 737 N N . ARG A 1 94 ? -3.410 -7.325 -8.192 1.00 93.44 94 ARG A N 1
ATOM 738 C CA . ARG A 1 94 ? -2.915 -8.239 -7.150 1.00 93.44 94 ARG A CA 1
ATOM 739 C C . ARG A 1 94 ? -3.654 -8.039 -5.837 1.00 93.44 94 ARG A C 1
ATOM 741 O O . ARG A 1 94 ? -4.105 -6.936 -5.544 1.00 93.44 94 ARG A O 1
ATOM 748 N N . ILE A 1 95 ? -3.754 -9.094 -5.038 1.00 93.56 95 ILE A N 1
ATOM 749 C CA . ILE A 1 95 ? -4.261 -8.995 -3.668 1.00 93.56 95 ILE A CA 1
ATOM 750 C C . ILE A 1 95 ? -3.084 -8.653 -2.759 1.00 93.56 95 ILE A C 1
ATOM 752 O O . ILE A 1 95 ? -2.031 -9.284 -2.839 1.00 93.56 95 ILE A O 1
ATOM 756 N N . VAL A 1 96 ? -3.268 -7.654 -1.904 1.00 91.25 96 VAL A N 1
ATOM 757 C CA . VAL A 1 96 ? -2.295 -7.237 -0.896 1.00 91.25 96 VAL A CA 1
ATOM 758 C C . VAL A 1 96 ? -2.918 -7.334 0.487 1.00 91.25 96 VAL A C 1
ATOM 760 O O . VAL A 1 96 ? -4.106 -7.065 0.666 1.00 91.25 96 VAL A O 1
ATOM 763 N N . ALA A 1 97 ? -2.112 -7.730 1.466 1.00 90.25 97 ALA A N 1
ATOM 764 C CA . ALA A 1 97 ? -2.507 -7.743 2.862 1.00 90.25 97 ALA A CA 1
ATOM 765 C C . ALA A 1 97 ? -1.354 -7.242 3.732 1.00 90.25 97 ALA A C 1
ATOM 767 O O . ALA A 1 97 ? -0.205 -7.631 3.521 1.00 90.25 97 ALA A O 1
ATOM 768 N N . PHE A 1 98 ? -1.668 -6.400 4.712 1.00 84.50 98 PHE A N 1
ATOM 769 C CA . PHE A 1 98 ? -0.692 -5.803 5.616 1.00 84.50 98 PHE A CA 1
ATOM 770 C C . PHE A 1 98 ? -1.140 -5.971 7.057 1.00 84.50 98 PHE A C 1
ATOM 772 O O . PHE A 1 98 ? -2.290 -5.686 7.394 1.00 84.50 98 PHE A O 1
ATOM 779 N N . LEU A 1 99 ? -0.211 -6.394 7.909 1.00 85.25 99 LEU A N 1
ATOM 780 C CA . LEU A 1 99 ? -0.381 -6.325 9.350 1.00 85.25 99 LEU A CA 1
ATOM 781 C C . LEU A 1 99 ? 0.241 -5.013 9.831 1.00 85.25 99 LEU A C 1
ATOM 783 O O . LEU A 1 99 ? 1.444 -4.802 9.692 1.00 85.25 99 LEU A O 1
ATOM 787 N N . LEU A 1 100 ? -0.590 -4.126 10.360 1.00 77.81 100 LEU A N 1
ATOM 788 C CA . LEU A 1 100 ? -0.192 -2.818 10.856 1.00 77.81 100 LEU A CA 1
ATOM 789 C C . LEU A 1 100 ? -0.060 -2.882 12.372 1.00 77.81 100 LEU A C 1
ATOM 791 O O . LEU A 1 100 ? -0.956 -3.382 13.054 1.00 77.81 100 LEU A O 1
ATOM 795 N N . TRP A 1 101 ? 1.043 -2.348 12.891 1.00 76.75 101 TRP A N 1
ATOM 796 C CA . TRP A 1 101 ? 1.157 -2.042 14.309 1.00 76.75 101 TRP A CA 1
ATOM 797 C C . TRP A 1 101 ? 0.799 -0.575 14.523 1.00 76.75 101 TRP A C 1
ATOM 799 O O . TRP A 1 101 ? 1.579 0.315 14.186 1.00 76.75 101 TRP A O 1
ATOM 809 N N . GLU A 1 102 ? -0.368 -0.315 15.101 1.00 66.69 102 GLU A N 1
ATOM 810 C CA . GLU A 1 102 ? -0.837 1.045 15.359 1.00 66.69 102 GLU A CA 1
ATOM 811 C C . GLU A 1 102 ? -0.621 1.414 16.831 1.00 66.69 102 GLU A C 1
ATOM 813 O O . GLU A 1 102 ? -1.319 0.959 17.736 1.00 66.69 102 GLU A O 1
ATOM 818 N N . TYR A 1 103 ? 0.382 2.251 17.099 1.00 56.34 103 TYR A N 1
ATOM 819 C CA . TYR A 1 103 ? 0.462 2.966 18.372 1.00 56.34 103 TYR A CA 1
ATOM 820 C C . TYR A 1 103 ? -0.379 4.238 18.243 1.00 56.34 103 TYR A C 1
ATOM 822 O O . TYR A 1 103 ? 0.060 5.212 17.633 1.00 56.34 103 TYR A O 1
ATOM 830 N N . GLY A 1 104 ? -1.604 4.190 18.767 1.00 53.75 104 GLY A N 1
ATOM 831 C CA . GLY A 1 104 ? -2.544 5.311 18.835 1.00 53.75 104 GLY A CA 1
ATOM 832 C C . GLY A 1 104 ? -3.064 5.526 20.245 1.00 53.75 104 GLY A C 1
ATOM 833 O O . GLY A 1 104 ? -3.219 4.517 20.972 1.00 53.75 104 GLY A O 1
#

pLDDT: mean 82.87, std 9.7, range [50.47, 95.38]

Radius of gyration: 15.52 Å; Cα contacts (8 Å, |Δi|>4): 244; chains: 1; bounding box: 39×30×38 Å

Solvent-accessible surface area (backbone atoms only — not comparable to full-atom values): 5905 Å² total; per-residue (Å²): 132,81,70,74,44,78,48,73,50,78,46,78,47,71,55,96,78,72,86,70,63,44,43,35,40,36,42,35,42,37,41,56,79,56,86,68,92,69,59,82,38,48,31,41,34,42,34,40,42,31,37,67,77,80,70,49,54,28,31,33,43,26,55,28,42,32,34,62,77,41,101,81,46,46,36,28,42,35,44,29,49,38,30,59,78,41,64,70,68,97,50,83,63,47,82,48,73,45,81,42,76,42,91,122

Nearest PDB structures (foldseek):
  3lk3-assembly1_A  TM=3.806E-01  e=3.707E+00  Gallus gallus